Protein AF-A0A7Y2UBX5-F1 (afdb_monomer_lite)

Sequence (62 aa):
DALGGMGALATGISGSGPTIFCVADDSRVAESAAQWLRQHYLQNDKGFVHICRADLAGAREV

Foldseek 3Di:
DVLVVLVFPDKDADDPDPDIDTHDPDVVSLVVVQVCCVVPVDPDPVDHGDDDDDDPPPDDDD

Secondary structure (DSSP, 8-state):
-HHHHTT-SEEEESTTSSPEEEE-SSHHHHHHHHHHHHHHT--STT---------SS-S---

Radius of gyration: 12.86 Å; chains: 1; bounding box: 25×28×29 Å

Structure (mmCIF, N/CA/C/O backbone):
data_AF-A0A7Y2UBX5-F1
#
_entry.id   AF-A0A7Y2UBX5-F1
#
loop_
_atom_site.group_PDB
_atom_site.id
_atom_site.type_symbol
_atom_site.label_atom_id
_atom_site.label_alt_id
_atom_site.label_comp_id
_atom_site.label_asym_id
_atom_site.label_entity_id
_atom_site.label_seq_id
_atom_site.pdbx_PDB_ins_code
_atom_site.Cartn_x
_atom_site.Cartn_y
_atom_site.Cartn_z
_atom_site.occupancy
_atom_site.B_iso_or_equiv
_atom_site.auth_seq_id
_atom_site.auth_comp_id
_atom_site.auth_asym_id
_atom_site.auth_atom_id
_atom_site.pdbx_PDB_model_num
ATOM 1 N N . ASP A 1 1 ? -5.454 8.738 11.934 1.00 83.12 1 ASP A N 1
ATOM 2 C CA . ASP A 1 1 ? -6.105 9.113 10.655 1.00 83.12 1 ASP A CA 1
ATOM 3 C C . ASP A 1 1 ? -7.224 8.103 10.362 1.00 83.12 1 ASP A C 1
ATOM 5 O O . ASP A 1 1 ? -7.458 7.232 11.196 1.00 83.12 1 ASP A O 1
ATOM 9 N N . ALA A 1 2 ? -7.971 8.242 9.256 1.00 94.56 2 ALA A N 1
ATOM 10 C CA . ALA A 1 2 ? -9.129 7.382 8.957 1.00 94.56 2 ALA A CA 1
ATOM 11 C C . ALA A 1 2 ? -8.764 5.890 8.904 1.00 94.56 2 ALA A C 1
ATOM 13 O O . ALA A 1 2 ? -9.485 5.058 9.445 1.00 94.56 2 ALA A O 1
ATOM 14 N N . LEU A 1 3 ? -7.614 5.571 8.308 1.00 97.44 3 LEU A N 1
ATOM 15 C CA . LEU A 1 3 ? -7.121 4.204 8.168 1.00 97.44 3 LEU A CA 1
ATOM 16 C C . LEU A 1 3 ? -6.678 3.610 9.512 1.00 97.44 3 LEU A C 1
ATOM 18 O O . LEU A 1 3 ? -7.042 2.477 9.818 1.00 97.44 3 LEU A O 1
ATOM 22 N N . GLY A 1 4 ? -5.985 4.377 10.361 1.00 96.94 4 GLY A N 1
ATOM 23 C CA . GLY A 1 4 ? -5.684 3.947 11.730 1.00 96.94 4 GLY A CA 1
ATOM 24 C C . GLY A 1 4 ? -6.952 3.676 12.552 1.00 96.94 4 GLY A C 1
ATOM 25 O O . GLY A 1 4 ? -7.008 2.707 13.302 1.00 96.94 4 GLY A O 1
ATOM 26 N N . GLY A 1 5 ? -8.015 4.463 12.346 1.00 97.38 5 GLY A N 1
ATOM 27 C CA . GLY A 1 5 ? -9.327 4.224 12.963 1.00 97.38 5 GLY A CA 1
ATOM 28 C C . GLY A 1 5 ? -10.018 2.932 12.505 1.00 97.38 5 GLY A C 1
ATOM 29 O O . GLY A 1 5 ? -10.858 2.406 13.229 1.00 97.38 5 GLY A O 1
ATOM 30 N N . MET A 1 6 ? -9.650 2.397 11.336 1.00 96.94 6 MET A N 1
ATOM 31 C CA . MET A 1 6 ? -10.133 1.107 10.820 1.00 96.94 6 MET A CA 1
ATOM 32 C C . MET A 1 6 ? -9.301 -0.085 11.304 1.00 96.94 6 MET A C 1
ATOM 34 O O . MET A 1 6 ? -9.647 -1.221 10.995 1.00 96.94 6 MET A O 1
ATOM 38 N N . GLY A 1 7 ? -8.215 0.157 12.046 1.00 97.69 7 GLY A N 1
ATOM 39 C CA . GLY A 1 7 ? -7.306 -0.886 12.519 1.00 97.69 7 GLY A CA 1
ATOM 40 C C . GLY A 1 7 ? -6.062 -1.088 11.653 1.00 97.69 7 GLY A C 1
ATOM 41 O O . GLY A 1 7 ? -5.388 -2.103 11.804 1.00 97.69 7 GLY A O 1
ATOM 42 N N . ALA A 1 8 ? -5.731 -0.155 10.750 1.00 98.12 8 ALA A N 1
ATOM 43 C CA . ALA A 1 8 ? -4.439 -0.193 10.069 1.00 98.12 8 ALA A CA 1
ATOM 44 C C . ALA A 1 8 ? -3.292 -0.072 11.087 1.00 98.12 8 ALA A C 1
ATOM 46 O O . ALA A 1 8 ? -3.292 0.823 11.933 1.00 98.12 8 ALA A O 1
ATOM 47 N N . LEU A 1 9 ? -2.294 -0.947 10.972 1.00 98.19 9 LEU A N 1
ATOM 48 C CA . LEU A 1 9 ? -1.124 -0.980 11.852 1.00 98.19 9 LEU A CA 1
ATOM 49 C C . LEU A 1 9 ? -0.175 0.191 11.582 1.00 98.19 9 LEU A C 1
ATOM 51 O O . LEU A 1 9 ? 0.436 0.734 12.499 1.00 98.19 9 LEU A O 1
ATOM 55 N N . ALA A 1 10 ? -0.032 0.559 10.310 1.00 98.00 10 ALA A N 1
ATOM 56 C CA . ALA A 1 10 ? 0.782 1.681 9.870 1.00 98.00 10 ALA A CA 1
ATOM 57 C C . ALA A 1 10 ? 0.310 2.179 8.506 1.00 98.00 10 ALA A C 1
ATOM 59 O O . ALA A 1 10 ? -0.114 1.394 7.654 1.00 98.00 10 ALA A O 1
ATOM 60 N N . THR A 1 11 ? 0.448 3.476 8.271 1.00 97.56 11 THR A N 1
ATOM 61 C CA . THR A 1 11 ? 0.141 4.116 6.991 1.00 97.56 11 THR A CA 1
ATOM 62 C C . THR A 1 11 ? 1.198 5.147 6.654 1.00 97.56 11 THR A C 1
ATOM 64 O O . THR A 1 11 ? 1.787 5.761 7.544 1.00 97.56 11 THR A O 1
ATOM 67 N N . GLY A 1 12 ? 1.439 5.362 5.365 1.00 96.88 12 GLY A N 1
ATOM 68 C CA . GLY A 1 12 ? 2.421 6.346 4.932 1.00 96.88 12 GLY A CA 1
ATOM 69 C C . GLY A 1 12 ? 2.550 6.451 3.423 1.00 96.88 12 GLY A C 1
ATOM 70 O O . GLY A 1 12 ? 1.835 5.799 2.663 1.00 96.88 12 GLY A O 1
ATOM 71 N N . ILE A 1 13 ? 3.485 7.290 2.991 1.00 97.62 13 ILE A N 1
ATOM 72 C CA . ILE A 1 13 ? 3.817 7.464 1.578 1.00 97.62 13 ILE A CA 1
ATOM 73 C C . ILE A 1 13 ? 4.716 6.305 1.142 1.00 97.62 13 ILE A C 1
ATOM 75 O O . ILE A 1 13 ? 5.704 5.986 1.800 1.00 97.62 13 ILE A O 1
ATOM 79 N N . SER A 1 14 ? 4.371 5.667 0.027 1.00 96.81 14 SER A N 1
ATOM 80 C CA . SER A 1 14 ? 5.220 4.671 -0.619 1.00 96.81 14 SER A CA 1
ATOM 81 C C . SER A 1 14 ? 6.194 5.372 -1.570 1.00 96.81 14 SER A C 1
ATOM 83 O O . SER A 1 14 ? 5.779 6.048 -2.516 1.00 96.81 14 SER A O 1
ATOM 85 N N . GLY A 1 15 ? 7.497 5.242 -1.302 1.00 96.94 15 GLY A N 1
ATOM 86 C CA . GLY A 1 15 ? 8.544 5.953 -2.040 1.00 96.94 15 GLY A CA 1
ATOM 87 C C . GLY A 1 15 ? 8.444 7.470 -1.856 1.00 96.94 15 GLY A C 1
ATOM 88 O O . GLY A 1 15 ? 8.320 7.958 -0.737 1.00 96.94 15 GLY A O 1
ATOM 89 N N . SER A 1 16 ? 8.477 8.220 -2.958 1.00 97.31 16 SER A N 1
ATOM 90 C CA . SER A 1 16 ? 8.269 9.678 -2.972 1.00 97.31 16 SER A CA 1
ATOM 91 C C . SER A 1 16 ? 6.796 10.088 -3.095 1.00 97.31 16 SER A C 1
ATOM 93 O O . SER A 1 16 ? 6.497 11.278 -3.180 1.00 97.31 16 SER A O 1
ATOM 95 N N . GLY A 1 17 ? 5.876 9.122 -3.154 1.00 95.75 17 GLY A N 1
ATOM 96 C CA . GLY A 1 17 ? 4.474 9.372 -3.466 1.00 95.75 17 GLY A CA 1
ATOM 97 C C . GLY A 1 17 ? 4.224 9.594 -4.964 1.00 95.75 17 GLY A C 1
ATOM 98 O O . GLY A 1 17 ? 5.164 9.581 -5.763 1.00 95.75 17 GLY A O 1
ATOM 99 N N . PRO A 1 18 ? 2.950 9.758 -5.369 1.00 96.12 18 PRO A N 1
ATOM 100 C CA . PRO A 1 18 ? 1.757 9.926 -4.531 1.00 96.12 18 PRO A CA 1
ATOM 101 C C . PRO A 1 18 ? 1.140 8.609 -4.021 1.00 96.12 18 PRO A C 1
ATOM 103 O O . PRO A 1 18 ? 0.070 8.627 -3.432 1.00 96.12 18 PRO A O 1
ATOM 106 N N . THR A 1 19 ? 1.747 7.445 -4.232 1.00 97.69 19 THR A N 1
ATOM 107 C CA . THR A 1 19 ? 1.203 6.185 -3.696 1.00 97.69 19 THR A CA 1
ATOM 108 C C . THR A 1 19 ? 1.202 6.180 -2.162 1.00 97.69 19 THR A 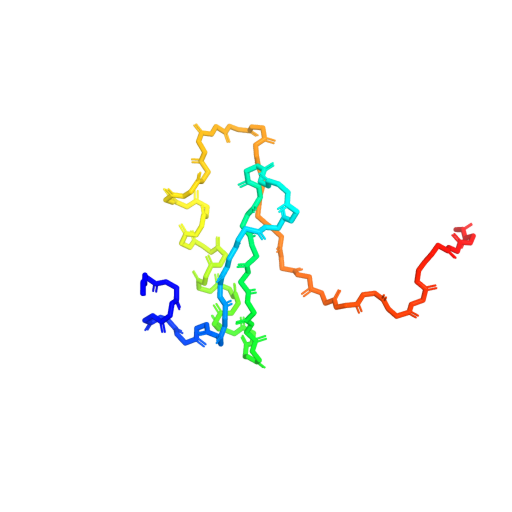C 1
ATOM 110 O O . THR A 1 19 ? 2.196 6.550 -1.539 1.00 97.69 19 THR A O 1
ATOM 113 N N . ILE A 1 20 ? 0.109 5.718 -1.548 1.00 97.12 20 ILE A N 1
ATOM 114 C CA . ILE A 1 20 ? 0.005 5.464 -0.102 1.00 97.12 20 ILE A CA 1
ATOM 115 C C . ILE A 1 20 ? 0.106 3.959 0.148 1.00 97.12 20 ILE A C 1
ATOM 117 O O . ILE A 1 20 ? -0.503 3.173 -0.576 1.00 97.12 20 ILE A O 1
ATOM 121 N N . PHE A 1 21 ? 0.840 3.560 1.188 1.00 98.00 21 PHE A N 1
ATOM 122 C CA . PHE A 1 21 ? 0.770 2.207 1.733 1.00 98.00 21 PHE A CA 1
ATOM 123 C C . PHE A 1 21 ? -0.047 2.184 3.032 1.00 98.00 21 PHE A C 1
ATOM 125 O O . PHE A 1 21 ? -0.062 3.148 3.800 1.00 98.00 21 PHE A O 1
ATOM 132 N N . CYS A 1 22 ? -0.706 1.053 3.276 1.00 98.12 22 CYS A N 1
ATOM 133 C CA . CYS A 1 22 ? -1.457 0.750 4.488 1.00 98.12 22 CYS A CA 1
ATOM 134 C C . CYS A 1 22 ? -1.145 -0.693 4.897 1.00 98.12 22 CYS A C 1
ATOM 136 O O . CYS A 1 22 ? -1.378 -1.615 4.118 1.00 98.12 22 CYS A O 1
ATOM 138 N N . VAL A 1 23 ? -0.596 -0.885 6.094 1.00 98.19 23 VAL A N 1
ATOM 139 C CA . VAL A 1 23 ? -0.264 -2.202 6.650 1.00 98.19 23 VAL A CA 1
ATOM 140 C C . VAL A 1 23 ? -1.428 -2.679 7.511 1.00 98.19 23 VAL A C 1
ATOM 142 O O . VAL A 1 23 ? -1.885 -1.952 8.390 1.00 98.19 23 VAL A O 1
ATOM 145 N N . ALA A 1 24 ? -1.891 -3.902 7.274 1.00 97.88 24 ALA A N 1
ATOM 146 C CA . ALA A 1 24 ? -2.914 -4.577 8.065 1.00 97.88 24 ALA A CA 1
ATOM 147 C C . ALA A 1 24 ? -2.541 -6.058 8.217 1.00 97.88 24 ALA A C 1
ATOM 149 O O . ALA A 1 24 ? -1.955 -6.645 7.306 1.00 97.88 24 ALA A O 1
ATOM 150 N N . ASP A 1 25 ? -2.883 -6.649 9.356 1.00 97.69 25 ASP A N 1
ATOM 151 C CA . ASP A 1 25 ? -2.713 -8.073 9.670 1.00 97.69 25 ASP A CA 1
ATOM 152 C C . ASP A 1 25 ? -4.023 -8.879 9.558 1.00 97.69 25 ASP A C 1
ATOM 154 O O . ASP A 1 25 ? -3.989 -10.108 9.513 1.00 97.69 25 ASP A O 1
ATOM 158 N N . ASP A 1 26 ? -5.166 -8.201 9.428 1.00 97.50 26 ASP A N 1
ATOM 159 C CA . ASP A 1 26 ? -6.485 -8.785 9.172 1.00 97.50 26 ASP A CA 1
ATOM 160 C C . ASP A 1 26 ? -6.978 -8.428 7.756 1.00 97.50 26 ASP A C 1
ATOM 162 O O . ASP A 1 26 ? -6.966 -7.264 7.336 1.00 97.50 26 ASP A O 1
ATOM 166 N N . SER A 1 27 ? -7.456 -9.424 7.003 1.00 97.44 27 SER A N 1
ATOM 167 C CA . SER A 1 27 ? -7.973 -9.219 5.643 1.00 97.44 27 SER A CA 1
ATOM 168 C C . SER A 1 27 ? -9.173 -8.272 5.587 1.00 97.44 27 SER A C 1
ATOM 170 O O . SER A 1 27 ? -9.297 -7.512 4.632 1.00 97.44 27 SER A O 1
ATOM 172 N N . ARG A 1 28 ? -10.031 -8.258 6.611 1.00 98.25 28 ARG A N 1
ATOM 173 C CA . ARG A 1 28 ? -11.211 -7.382 6.687 1.00 98.25 28 ARG A CA 1
ATOM 174 C C . ARG A 1 28 ? -10.808 -5.920 6.849 1.00 98.25 28 ARG A C 1
ATOM 176 O O . ARG A 1 28 ? -11.437 -5.035 6.268 1.00 98.25 28 ARG A O 1
ATOM 183 N N . VAL A 1 29 ? -9.735 -5.663 7.602 1.00 98.25 29 VAL A N 1
ATOM 184 C CA . VAL A 1 29 ? -9.139 -4.323 7.716 1.00 98.25 29 VAL A CA 1
ATOM 185 C C . VAL A 1 29 ? -8.558 -3.905 6.366 1.00 98.25 29 VAL A C 1
ATOM 187 O O . VAL A 1 29 ? -8.838 -2.799 5.907 1.00 98.25 29 VAL A O 1
ATOM 190 N N . ALA A 1 30 ? -7.820 -4.793 5.688 1.00 98.50 30 ALA A N 1
ATOM 191 C CA . ALA A 1 30 ? -7.265 -4.512 4.361 1.00 98.50 30 ALA A CA 1
ATOM 192 C C . ALA A 1 30 ? -8.353 -4.199 3.315 1.00 98.50 30 ALA A C 1
ATOM 194 O O . ALA A 1 30 ? -8.195 -3.273 2.519 1.00 98.50 30 ALA A O 1
ATOM 195 N N . GLU A 1 31 ? -9.474 -4.923 3.333 1.00 98.62 31 GLU A N 1
ATOM 196 C CA . GLU A 1 31 ? -10.632 -4.672 2.466 1.00 98.62 31 GLU A CA 1
ATOM 197 C C . GLU A 1 31 ? -11.300 -3.326 2.761 1.00 98.62 31 GLU A C 1
ATOM 199 O O . GLU A 1 31 ? -11.539 -2.543 1.837 1.00 98.62 31 GLU A O 1
ATOM 204 N N . SER A 1 32 ? -11.533 -3.024 4.042 1.00 98.31 32 SER A N 1
ATOM 205 C CA . SER A 1 32 ? -12.137 -1.761 4.485 1.00 98.31 32 SER A CA 1
ATOM 206 C C . SER A 1 32 ? -11.262 -0.562 4.108 1.00 98.31 32 SER A C 1
ATOM 208 O O . SER A 1 32 ? -11.740 0.411 3.522 1.00 98.31 32 SER A O 1
ATOM 210 N N . ALA A 1 33 ? -9.954 -0.665 4.355 1.00 98.25 33 ALA A N 1
ATOM 211 C CA . ALA A 1 33 ? -8.972 0.335 3.957 1.00 98.25 33 ALA A CA 1
ATOM 212 C C . ALA A 1 33 ? -8.938 0.515 2.434 1.00 98.25 33 ALA A C 1
ATOM 214 O O . ALA A 1 33 ? -8.933 1.645 1.941 1.00 98.25 33 ALA A O 1
ATOM 215 N N . ALA A 1 34 ? -8.964 -0.583 1.670 1.00 98.44 34 ALA A N 1
ATOM 216 C CA . ALA A 1 34 ? -8.963 -0.520 0.216 1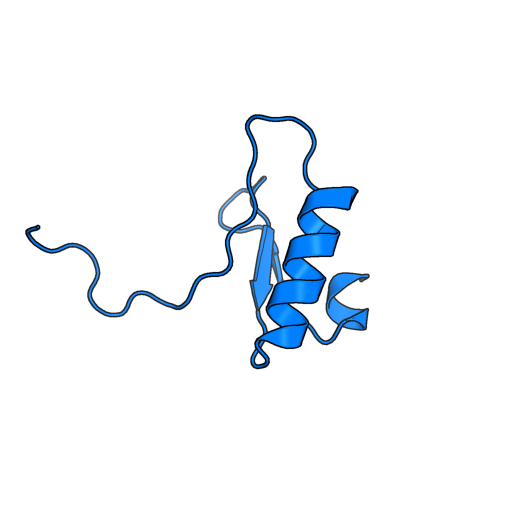.00 98.44 34 ALA A CA 1
ATOM 217 C C . ALA A 1 34 ? -10.223 0.165 -0.332 1.00 98.44 34 ALA A C 1
ATOM 219 O O . ALA A 1 34 ? -10.134 0.962 -1.266 1.00 98.44 34 ALA A O 1
ATOM 220 N N . GLN A 1 35 ? -11.395 -0.111 0.243 1.00 98.38 35 GLN A N 1
ATOM 221 C CA . GLN A 1 35 ? -12.635 0.573 -0.118 1.00 98.38 35 GLN A CA 1
ATOM 222 C C . GLN A 1 35 ? -12.558 2.069 0.194 1.00 98.38 35 GLN A C 1
ATOM 224 O O . GLN A 1 35 ? -12.878 2.888 -0.669 1.00 98.38 35 GLN A O 1
ATOM 229 N N . TRP A 1 36 ? -12.081 2.428 1.386 1.00 98.25 36 TRP A N 1
ATOM 230 C CA . TRP A 1 36 ? -11.943 3.824 1.783 1.00 98.25 36 TRP A CA 1
ATOM 231 C C . TRP A 1 36 ? -10.978 4.584 0.863 1.00 98.25 36 TRP A C 1
ATOM 233 O O . TRP A 1 36 ? -11.313 5.652 0.357 1.00 98.25 36 TRP A O 1
ATOM 243 N N . LEU A 1 37 ? -9.815 4.004 0.545 1.00 98.06 37 LEU A N 1
ATOM 244 C CA . LEU A 1 37 ? -8.850 4.598 -0.385 1.00 98.06 37 LEU A CA 1
ATOM 245 C C . LEU A 1 37 ? -9.436 4.784 -1.792 1.00 98.06 37 LEU A C 1
ATOM 247 O O . LEU A 1 37 ? -9.170 5.802 -2.432 1.00 98.06 37 LEU A O 1
ATOM 251 N N . ARG A 1 38 ? -10.277 3.855 -2.268 1.00 97.88 38 ARG A N 1
ATOM 252 C CA . ARG A 1 38 ? -10.969 4.015 -3.559 1.00 97.88 38 ARG A CA 1
ATOM 253 C C . ARG A 1 38 ? -11.953 5.174 -3.578 1.00 97.88 38 ARG A C 1
ATOM 255 O O . ARG A 1 38 ? -12.120 5.792 -4.619 1.00 97.88 38 ARG A O 1
ATOM 262 N N . GLN A 1 39 ? -12.603 5.452 -2.456 1.00 97.69 39 GLN A N 1
ATOM 263 C CA . GLN A 1 39 ? -13.609 6.508 -2.368 1.00 97.69 39 GLN A CA 1
ATOM 264 C C . GLN A 1 39 ? -13.002 7.881 -2.069 1.00 97.69 39 GLN A C 1
ATOM 266 O O . GLN A 1 39 ? -13.537 8.891 -2.514 1.00 97.69 39 GLN A O 1
ATOM 271 N N . HIS A 1 40 ? -11.903 7.922 -1.314 1.00 97.06 40 HIS A N 1
ATOM 272 C CA . HIS A 1 40 ? -11.394 9.167 -0.736 1.00 97.06 40 HIS A CA 1
ATOM 273 C C . HIS A 1 40 ? -10.001 9.573 -1.218 1.00 97.06 40 HIS A C 1
ATOM 275 O O . HIS A 1 40 ? -9.657 10.748 -1.114 1.00 97.06 40 HIS A O 1
ATOM 281 N N . TYR A 1 41 ? -9.192 8.640 -1.728 1.00 96.75 41 TYR A N 1
ATOM 282 C CA . TYR A 1 41 ? -7.834 8.943 -2.188 1.00 96.75 41 TYR A CA 1
ATOM 283 C C . TYR A 1 41 ? -7.703 8.950 -3.709 1.00 96.75 41 TYR A C 1
ATOM 285 O O . TYR A 1 41 ? -6.980 9.778 -4.267 1.00 96.75 41 TYR A O 1
ATOM 293 N N . LEU A 1 42 ? -8.419 8.054 -4.389 1.00 96.19 42 LEU A N 1
ATOM 294 C CA . LEU A 1 42 ? -8.441 7.994 -5.844 1.00 96.19 42 LEU A CA 1
ATOM 295 C C . LEU A 1 42 ? -8.983 9.295 -6.447 1.00 96.19 42 LEU A C 1
ATOM 297 O O . LEU A 1 42 ? -10.127 9.669 -6.218 1.00 96.19 42 LEU A O 1
ATOM 301 N N . GLN A 1 43 ? -8.142 9.982 -7.222 1.00 95.56 43 GLN A N 1
ATOM 302 C CA . GLN A 1 43 ? -8.469 11.288 -7.810 1.00 95.56 43 GLN A CA 1
ATOM 303 C C . GLN A 1 4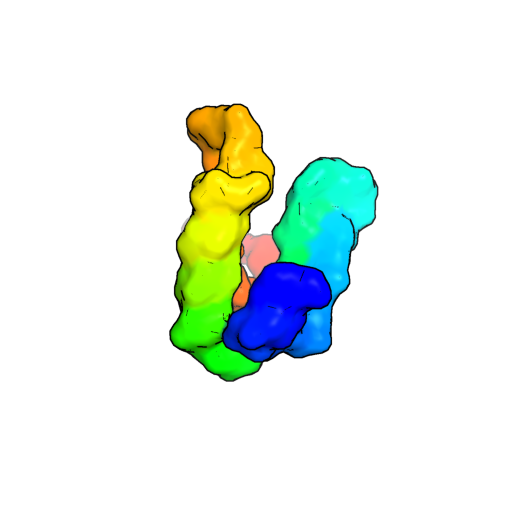3 ? -9.104 11.183 -9.202 1.00 95.56 43 GLN A C 1
ATOM 305 O O . GLN A 1 43 ? -9.740 12.123 -9.668 1.00 95.56 43 GLN A O 1
ATOM 310 N N . ASN A 1 44 ? -8.873 10.073 -9.903 1.00 94.69 44 ASN A N 1
ATOM 311 C CA . ASN A 1 44 ? -9.359 9.830 -11.256 1.00 94.69 44 ASN A CA 1
ATOM 312 C C . ASN A 1 44 ? -9.340 8.329 -11.576 1.00 94.69 44 ASN A C 1
ATOM 314 O O 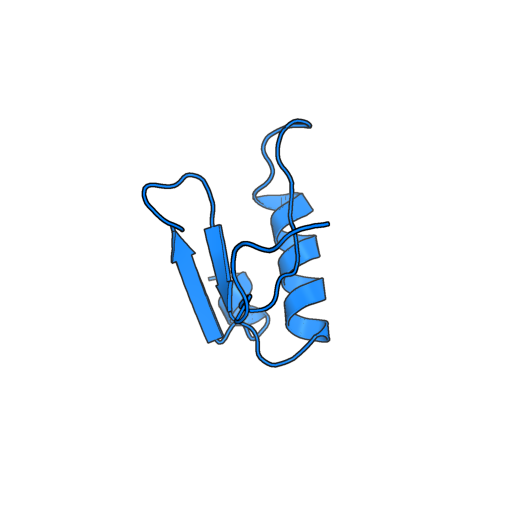. ASN A 1 44 ? -8.911 7.501 -10.773 1.00 94.69 44 ASN A O 1
ATOM 318 N N . ASP A 1 45 ? -9.791 8.008 -12.779 1.00 93.75 45 ASP A N 1
ATOM 319 C CA . ASP A 1 45 ? -9.915 6.669 -13.349 1.00 93.75 45 ASP A CA 1
ATOM 320 C C . ASP A 1 45 ? -8.584 5.971 -13.678 1.00 93.75 45 ASP A C 1
ATOM 322 O O . ASP A 1 45 ? -8.572 4.767 -13.921 1.00 93.75 45 ASP A O 1
ATOM 326 N N . LYS A 1 46 ? -7.455 6.691 -13.677 1.00 95.25 46 LYS A N 1
ATOM 327 C CA . LYS A 1 46 ? -6.130 6.113 -13.963 1.00 95.25 46 LYS A CA 1
ATOM 328 C C . LYS A 1 46 ? -5.455 5.510 -12.738 1.00 95.25 46 LYS A C 1
ATOM 330 O O . LYS A 1 46 ? -4.497 4.754 -12.884 1.00 95.25 46 LYS A O 1
ATOM 335 N N . GLY A 1 47 ? -5.887 5.884 -11.536 1.00 96.31 47 GLY A N 1
ATOM 336 C CA . GLY A 1 47 ? -5.345 5.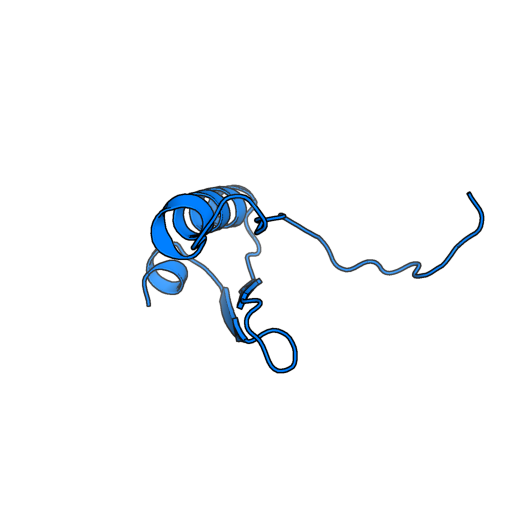315 -10.311 1.00 96.31 47 GLY A CA 1
ATOM 337 C C . GLY A 1 47 ? -6.024 3.993 -9.939 1.00 96.31 47 GLY A C 1
ATOM 338 O O . GLY A 1 47 ? -7.102 3.658 -10.422 1.00 96.31 47 GLY A O 1
ATOM 339 N N . PHE A 1 48 ? -5.418 3.260 -9.009 1.00 98.00 48 PHE A N 1
ATOM 340 C CA . PHE A 1 48 ? -5.962 2.003 -8.504 1.00 98.00 48 PHE A CA 1
ATOM 341 C C . PHE A 1 48 ? -5.624 1.790 -7.029 1.00 98.00 48 PHE A C 1
ATOM 343 O O . PHE A 1 48 ? -4.760 2.451 -6.456 1.00 98.00 48 PHE A O 1
ATOM 350 N N . VAL A 1 49 ? -6.304 0.815 -6.426 1.00 98.25 49 VAL A N 1
ATOM 351 C CA . VAL A 1 49 ? -6.019 0.327 -5.074 1.00 98.25 49 VAL A CA 1
ATOM 352 C C . VAL A 1 49 ? -5.939 -1.192 -5.119 1.00 98.25 49 VAL A C 1
ATOM 354 O O . VAL A 1 49 ? -6.921 -1.855 -5.478 1.00 98.25 49 VAL A O 1
ATOM 357 N N . HIS A 1 50 ? -4.785 -1.728 -4.724 1.00 98.12 50 HIS A N 1
ATOM 358 C CA . HIS A 1 50 ? -4.524 -3.160 -4.638 1.00 98.12 50 HIS A CA 1
ATOM 359 C C . HIS A 1 50 ? -4.206 -3.573 -3.205 1.00 98.12 50 HIS A C 1
ATOM 361 O O . HIS A 1 50 ? -3.489 -2.881 -2.487 1.00 98.12 50 HIS A O 1
ATOM 367 N N . ILE A 1 51 ? -4.739 -4.731 -2.820 1.00 98.31 51 ILE A N 1
ATOM 368 C CA . ILE A 1 51 ? -4.339 -5.433 -1.606 1.00 98.31 51 ILE A CA 1
ATOM 369 C C . ILE A 1 51 ? -3.229 -6.395 -2.017 1.00 98.31 51 ILE A C 1
ATOM 371 O O . ILE A 1 51 ? -3.438 -7.249 -2.878 1.00 98.31 51 ILE A O 1
ATOM 375 N N . CYS A 1 52 ? -2.058 -6.241 -1.410 1.00 97.19 52 CYS A N 1
ATOM 376 C CA . CYS A 1 52 ? -0.869 -7.021 -1.731 1.00 97.19 52 CYS A CA 1
ATOM 377 C C . CYS A 1 52 ? -0.332 -7.723 -0.483 1.00 97.19 52 CYS A C 1
ATOM 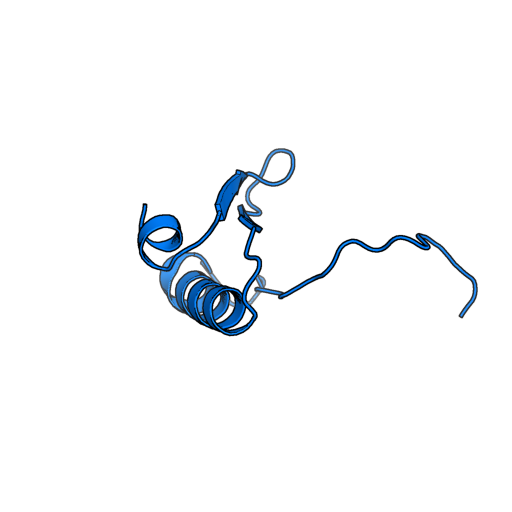379 O O . CYS A 1 52 ? -0.627 -7.342 0.649 1.00 97.19 52 CYS A O 1
ATOM 381 N N . ARG A 1 53 ? 0.511 -8.731 -0.706 1.00 96.25 53 ARG A N 1
ATOM 382 C CA . ARG A 1 53 ? 1.408 -9.300 0.306 1.00 96.25 53 ARG A CA 1
ATOM 383 C C . ARG A 1 53 ? 2.844 -9.084 -0.153 1.00 96.25 53 ARG A C 1
ATOM 385 O O . ARG A 1 53 ? 3.072 -8.870 -1.342 1.00 96.25 53 ARG A O 1
ATOM 392 N N . ALA A 1 54 ? 3.792 -9.133 0.779 1.00 93.75 54 ALA A N 1
ATOM 393 C CA . ALA A 1 54 ? 5.205 -9.087 0.427 1.00 93.75 54 ALA A CA 1
ATOM 394 C C . ALA A 1 54 ? 5.531 -10.230 -0.548 1.00 93.75 54 ALA A C 1
ATOM 396 O O . ALA A 1 54 ? 5.270 -11.396 -0.247 1.00 93.75 54 ALA A O 1
ATOM 397 N N . ASP A 1 55 ? 6.073 -9.885 -1.715 1.00 96.19 55 ASP A N 1
ATOM 398 C CA . ASP A 1 55 ? 6.611 -10.871 -2.645 1.00 96.19 55 ASP A CA 1
ATOM 399 C C . ASP A 1 55 ? 8.002 -11.285 -2.160 1.00 96.19 55 ASP A C 1
ATOM 401 O O . ASP A 1 55 ? 8.935 -10.484 -2.157 1.00 96.19 55 ASP A O 1
ATOM 405 N N . LEU A 1 56 ? 8.117 -12.532 -1.703 1.00 96.62 56 LEU A N 1
ATOM 406 C CA . LEU A 1 56 ? 9.368 -13.088 -1.188 1.00 96.62 56 LEU A CA 1
ATOM 407 C C . LEU A 1 56 ? 10.224 -13.748 -2.278 1.00 96.62 56 LEU A C 1
ATOM 409 O O . LEU A 1 56 ? 11.375 -14.081 -2.017 1.00 96.62 56 LEU A O 1
ATOM 413 N N . ALA A 1 57 ? 9.669 -13.969 -3.473 1.00 96.25 57 ALA A N 1
ATOM 414 C CA . ALA A 1 57 ? 10.365 -14.622 -4.579 1.00 96.25 57 ALA A CA 1
ATOM 415 C C . ALA A 1 57 ? 11.014 -13.608 -5.532 1.00 96.25 57 ALA A C 1
ATOM 417 O O . ALA A 1 57 ? 12.053 -13.902 -6.118 1.00 96.25 57 ALA A O 1
ATOM 418 N N . GLY A 1 58 ? 10.417 -12.423 -5.683 1.00 96.19 58 GLY A N 1
ATOM 419 C CA . GLY A 1 58 ? 10.893 -11.412 -6.623 1.00 96.19 58 GLY A CA 1
ATOM 420 C C . GLY A 1 58 ? 10.681 -11.827 -8.085 1.00 96.19 58 GLY A C 1
ATOM 421 O O . GLY A 1 58 ? 9.703 -12.493 -8.425 1.00 96.19 58 GLY A O 1
ATOM 422 N N . ALA A 1 59 ? 11.587 -11.409 -8.972 1.00 97.12 59 ALA A N 1
ATOM 423 C CA . ALA A 1 59 ? 11.487 -11.699 -10.403 1.00 97.12 59 ALA A CA 1
ATOM 424 C C . ALA A 1 59 ? 11.757 -13.186 -10.714 1.00 97.12 59 ALA A C 1
ATOM 426 O O . ALA A 1 59 ? 12.719 -13.764 -10.211 1.00 97.12 59 ALA A O 1
ATOM 427 N N . ARG A 1 60 ? 10.932 -13.791 -11.579 1.00 96.25 60 ARG A N 1
ATOM 428 C CA . ARG A 1 60 ? 11.033 -15.193 -12.025 1.00 96.25 60 ARG A CA 1
ATOM 429 C C . ARG A 1 60 ? 10.539 -15.355 -13.464 1.00 96.25 60 ARG A C 1
ATOM 431 O O . ARG A 1 60 ? 9.759 -14.525 -13.928 1.00 96.25 60 ARG A O 1
ATOM 438 N N . GLU A 1 61 ? 10.984 -16.413 -14.141 1.00 95.88 61 GLU A N 1
ATOM 439 C CA . GLU A 1 61 ? 10.431 -16.810 -15.443 1.00 95.88 61 GLU A CA 1
ATOM 440 C C . GLU A 1 61 ? 8.945 -17.177 -15.308 1.00 95.88 61 GLU A C 1
ATOM 442 O O . GLU A 1 61 ? 8.510 -17.671 -14.261 1.00 95.88 61 GLU A O 1
ATOM 447 N N . VAL A 1 62 ? 8.179 -16.877 -16.359 1.00 89.31 62 VAL A N 1
ATOM 448 C CA . VAL A 1 62 ? 6.740 -17.164 -16.474 1.00 89.31 62 VAL A CA 1
ATOM 449 C C . VAL A 1 62 ? 6.484 -18.396 -17.320 1.00 89.31 62 VAL A C 1
ATOM 451 O O . VAL A 1 62 ? 7.198 -18.569 -18.332 1.00 89.31 62 VAL A O 1
#

pLDDT: mean 96.79, std 2.31, range [83.12, 98.62]